Protein AF-A0A5C4SCT2-F1 (afdb_monomer)

Mean predicted aligned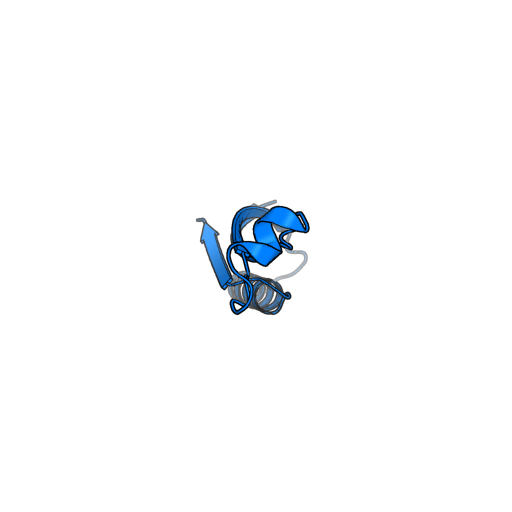 error: 7.25 Å

Foldseek 3Di:
DDKKKKWWKFKDKDDDDDDPVVC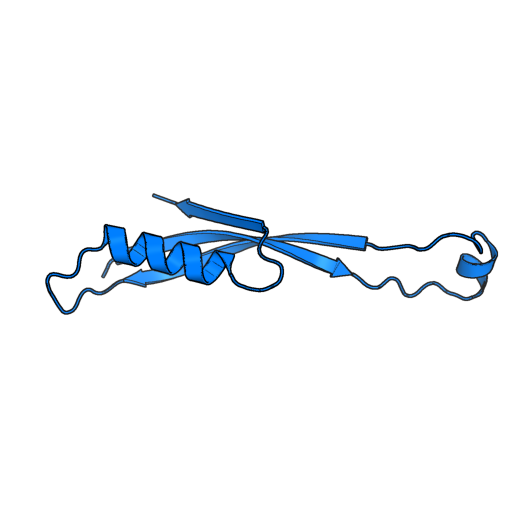VVPVPDDDIDIDIDIDIDIDDDDDPDPDDPVVVVVVVLVVSCPDPGTDDIDIDD

pLDDT: mean 83.96, std 7.53, range [60.97, 94.12]

Sequence (77 aa):
MEQIIFKVKTRVRKEINWTLEEQRRFPVHEHHLHVEKTFDVVYDYKPTSKFDKVKFIQWQREVLLNHENVLEVLIQD

Organism: NCBI:txid2583814

Radius of gyration: 19.66 Å; Cα contacts (8 Å, |Δi|>4): 100; chains: 1; bounding box: 47×20×55 Å

Structure (mmCIF, N/CA/C/O backbone):
data_AF-A0A5C4SCT2-F1
#
_entry.id   AF-A0A5C4SCT2-F1
#
loop_
_atom_site.group_PDB
_atom_site.id
_atom_site.type_symbol
_atom_site.label_atom_id
_atom_site.label_alt_id
_atom_site.label_comp_id
_atom_site.label_asym_id
_atom_site.label_entity_id
_atom_site.label_seq_id
_atom_site.pdbx_PDB_ins_code
_atom_site.Cartn_x
_atom_site.Cartn_y
_atom_site.Cartn_z
_atom_site.occupancy
_atom_site.B_iso_or_equiv
_atom_site.auth_seq_id
_atom_site.auth_comp_id
_atom_site.auth_asym_id
_atom_site.auth_atom_id
_atom_site.pdbx_PDB_model_num
ATOM 1 N N . MET A 1 1 ? -23.788 1.336 10.957 1.00 76.94 1 MET A N 1
ATOM 2 C CA .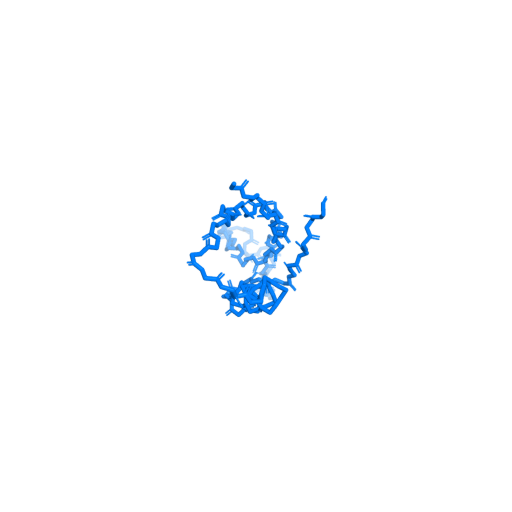 MET A 1 1 ? -22.683 0.752 10.171 1.00 76.94 1 MET A CA 1
ATOM 3 C C . MET A 1 1 ? -21.885 1.928 9.676 1.00 76.94 1 MET A C 1
ATOM 5 O O . MET A 1 1 ? -22.508 2.901 9.272 1.00 76.94 1 MET A O 1
ATOM 9 N N . GLU A 1 2 ? -20.573 1.888 9.822 1.00 83.81 2 GLU A N 1
ATOM 10 C CA . GLU A 1 2 ? -19.704 3.006 9.473 1.00 83.81 2 GLU A CA 1
ATOM 11 C C . GLU A 1 2 ? -18.706 2.551 8.415 1.00 83.81 2 GLU A C 1
ATOM 13 O O . GLU A 1 2 ? -18.232 1.423 8.491 1.00 83.81 2 GLU A O 1
ATOM 18 N N . GLN A 1 3 ? -18.407 3.400 7.437 1.00 87.75 3 GLN A N 1
ATOM 19 C CA . GLN A 1 3 ? -17.431 3.094 6.396 1.00 87.75 3 GLN A CA 1
ATOM 20 C C . GLN A 1 3 ? -16.152 3.870 6.659 1.00 87.75 3 GLN A C 1
ATOM 22 O O . GLN A 1 3 ? -16.195 5.069 6.915 1.00 87.75 3 GLN A O 1
ATOM 27 N N . ILE A 1 4 ? -15.025 3.171 6.602 1.00 88.38 4 ILE A N 1
ATOM 28 C CA . ILE A 1 4 ? -13.692 3.761 6.697 1.00 88.38 4 ILE A CA 1
ATOM 29 C C . ILE A 1 4 ? -13.002 3.509 5.367 1.00 88.38 4 ILE A C 1
ATOM 31 O O . ILE A 1 4 ? -12.979 2.376 4.884 1.00 88.38 4 ILE A O 1
ATOM 35 N N . ILE A 1 5 ? -12.447 4.559 4.772 1.00 91.44 5 ILE A N 1
ATOM 36 C CA . ILE A 1 5 ? -11.782 4.474 3.475 1.00 91.44 5 ILE A CA 1
ATOM 37 C C . ILE A 1 5 ? -10.279 4.616 3.691 1.00 91.44 5 ILE A C 1
ATOM 39 O O . ILE A 1 5 ? -9.799 5.621 4.216 1.00 91.44 5 ILE A O 1
ATOM 43 N N . PHE A 1 6 ? -9.532 3.602 3.264 1.00 90.94 6 PHE A N 1
ATOM 44 C CA . PHE A 1 6 ? -8.078 3.633 3.217 1.00 90.94 6 PHE A CA 1
ATOM 45 C C . PHE A 1 6 ? -7.631 3.885 1.781 1.00 90.94 6 PHE A C 1
ATOM 47 O O . PHE A 1 6 ? -7.865 3.061 0.900 1.00 90.94 6 PHE A O 1
ATOM 54 N N . LYS A 1 7 ? -6.945 4.996 1.536 1.00 92.88 7 LYS A N 1
ATOM 55 C CA . LYS A 1 7 ? -6.283 5.258 0.261 1.00 92.88 7 LYS A CA 1
ATOM 56 C C . LYS A 1 7 ? -4.917 4.589 0.278 1.00 92.88 7 LYS A C 1
ATOM 58 O O . LYS A 1 7 ? -4.023 5.012 1.014 1.00 92.88 7 LYS A O 1
ATOM 63 N N . VAL A 1 8 ? -4.774 3.525 -0.502 1.00 92.44 8 VAL A N 1
ATOM 64 C CA . VAL A 1 8 ? -3.574 2.687 -0.542 1.00 92.44 8 VAL A CA 1
ATOM 65 C C . VAL A 1 8 ? -2.784 3.003 -1.800 1.00 92.44 8 VAL A C 1
ATOM 67 O O . VAL A 1 8 ? -3.300 2.919 -2.917 1.00 92.44 8 VAL A O 1
ATOM 70 N N . LYS A 1 9 ? -1.508 3.342 -1.620 1.00 94.12 9 LYS A N 1
ATOM 71 C CA . LYS A 1 9 ? -0.545 3.507 -2.704 1.00 94.12 9 LYS A CA 1
ATOM 72 C C . LYS A 1 9 ? 0.364 2.288 -2.755 1.00 94.12 9 LYS A C 1
ATOM 74 O O . LYS A 1 9 ? 1.015 1.948 -1.770 1.00 94.12 9 LYS A O 1
ATOM 79 N N . THR A 1 10 ? 0.443 1.659 -3.919 1.00 93.56 10 THR A N 1
ATOM 80 C CA . THR A 1 10 ? 1.312 0.506 -4.181 1.00 93.56 10 THR A CA 1
ATOM 81 C C . THR A 1 10 ? 2.314 0.805 -5.282 1.00 93.56 10 THR A C 1
ATOM 83 O O . THR A 1 10 ? 2.082 1.680 -6.120 1.00 93.56 10 THR A O 1
ATOM 86 N N . ARG A 1 11 ? 3.417 0.056 -5.308 1.00 92.94 11 ARG A N 1
ATOM 87 C CA . ARG A 1 11 ? 4.403 0.065 -6.387 1.00 92.94 11 ARG A CA 1
ATOM 88 C C . ARG A 1 11 ? 4.783 -1.357 -6.754 1.00 92.94 11 ARG A C 1
ATOM 90 O O . ARG A 1 11 ? 5.414 -2.046 -5.967 1.00 92.94 11 ARG A O 1
ATOM 97 N N . VAL A 1 12 ? 4.474 -1.757 -7.980 1.00 88.75 12 VAL A N 1
ATOM 98 C CA . VAL A 1 12 ? 4.819 -3.085 -8.504 1.00 88.75 12 VAL A CA 1
ATOM 99 C C . VAL A 1 12 ? 5.873 -2.971 -9.595 1.00 88.75 12 VAL A C 1
ATOM 101 O O . VAL A 1 12 ? 5.865 -2.024 -10.388 1.00 88.75 12 VAL A O 1
ATOM 104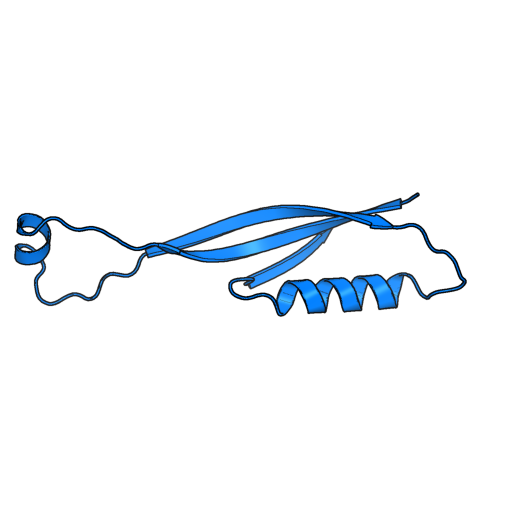 N N . ARG A 1 13 ? 6.794 -3.936 -9.647 1.00 86.56 13 ARG A N 1
ATOM 105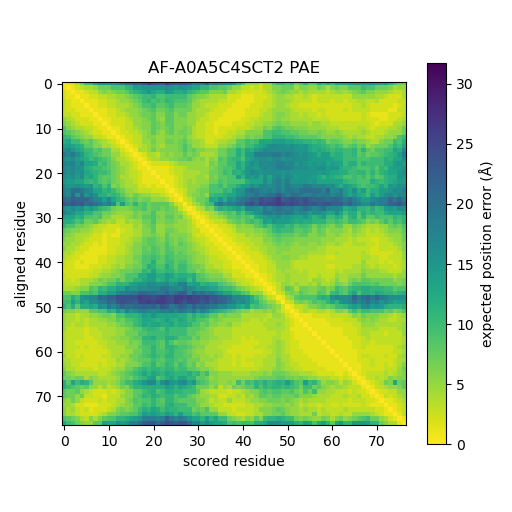 C CA . ARG A 1 13 ? 7.729 -4.059 -10.767 1.00 86.56 13 ARG A CA 1
ATOM 106 C C . ARG A 1 13 ? 6.953 -4.511 -12.002 1.00 86.56 13 ARG A C 1
ATOM 108 O O . ARG A 1 13 ? 6.187 -5.467 -11.948 1.00 86.56 13 ARG A O 1
ATOM 115 N N . LYS A 1 14 ? 7.147 -3.811 -13.114 1.00 84.00 14 LYS A N 1
ATOM 116 C CA . LYS A 1 14 ? 6.614 -4.179 -14.420 1.00 84.00 14 LYS A CA 1
ATOM 117 C C . LYS A 1 14 ? 7.753 -4.729 -15.260 1.00 84.00 14 LYS A C 1
ATOM 119 O O . LYS A 1 14 ? 8.751 -4.047 -15.494 1.00 84.00 14 LYS A O 1
ATOM 124 N N . GLU A 1 15 ? 7.593 -5.972 -15.687 1.00 79.31 15 GLU A N 1
ATOM 125 C CA . GLU A 1 15 ? 8.510 -6.582 -16.636 1.00 79.31 15 GLU A CA 1
ATOM 126 C C . GLU A 1 15 ? 8.397 -5.888 -17.988 1.00 79.31 15 GLU A C 1
ATOM 128 O O . GLU A 1 15 ? 7.312 -5.490 -18.426 1.00 79.31 15 GLU A O 1
ATOM 133 N N . ILE A 1 16 ? 9.547 -5.719 -18.629 1.00 79.19 16 ILE A N 1
ATOM 134 C CA . ILE A 1 16 ? 9.628 -5.185 -19.976 1.00 79.19 16 ILE A CA 1
ATOM 135 C C . ILE A 1 16 ? 10.059 -6.332 -20.876 1.00 79.19 16 ILE A C 1
ATOM 137 O O . ILE A 1 16 ? 11.151 -6.872 -20.714 1.00 79.19 16 ILE A O 1
ATOM 141 N N . ASN A 1 17 ? 9.214 -6.674 -21.840 1.00 76.94 17 ASN A N 1
ATOM 142 C CA . ASN A 1 17 ? 9.536 -7.667 -22.853 1.00 76.94 17 ASN A CA 1
ATOM 143 C C . ASN A 1 17 ? 10.089 -6.943 -24.077 1.00 76.94 17 ASN A C 1
ATOM 145 O O . ASN A 1 17 ? 9.338 -6.550 -24.964 1.00 76.94 17 ASN A O 1
ATOM 149 N N . TRP A 1 18 ? 11.401 -6.720 -24.076 1.00 78.75 18 TRP A N 1
ATOM 150 C CA . TRP A 1 18 ? 12.109 -6.131 -25.209 1.00 78.75 18 TRP A CA 1
ATOM 151 C C . TRP A 1 18 ? 12.269 -7.171 -26.311 1.00 78.75 18 TRP A C 1
ATOM 153 O O . TRP A 1 18 ? 12.593 -8.331 -26.035 1.00 78.75 18 TRP A O 1
ATOM 163 N N . THR A 1 19 ? 12.118 -6.749 -27.560 1.00 81.69 19 THR A N 1
ATOM 164 C CA . THR A 1 19 ? 12.525 -7.567 -28.702 1.00 81.69 19 THR A CA 1
ATOM 165 C C . THR A 1 19 ? 14.052 -7.679 -28.767 1.00 81.69 19 THR A C 1
ATOM 167 O O . THR A 1 19 ? 14.789 -6.850 -28.228 1.00 81.69 19 THR A O 1
ATOM 170 N N . LEU A 1 20 ? 14.552 -8.702 -29.464 1.00 80.12 20 LEU A N 1
ATOM 171 C CA . LEU A 1 20 ? 15.993 -8.928 -29.623 1.00 80.12 20 LEU A CA 1
ATOM 172 C C . LEU A 1 20 ? 16.708 -7.734 -30.292 1.00 80.12 20 LEU A C 1
ATOM 174 O O . LEU A 1 20 ? 17.870 -7.457 -30.002 1.00 80.12 20 LEU A O 1
ATOM 178 N N . GLU A 1 21 ? 16.019 -7.030 -31.191 1.00 83.50 21 GLU A N 1
ATOM 179 C CA . GLU A 1 21 ? 16.540 -5.845 -31.877 1.00 83.50 21 GLU A CA 1
ATOM 180 C C . GLU A 1 21 ? 16.722 -4.667 -30.910 1.00 83.50 21 GLU A C 1
ATOM 182 O O . GLU A 1 21 ? 17.773 -4.024 -30.898 1.00 83.50 21 GLU A O 1
ATOM 187 N N . GLU A 1 22 ? 15.749 -4.434 -30.030 1.00 81.12 22 GLU A N 1
ATOM 188 C CA . GLU A 1 22 ? 15.816 -3.362 -29.035 1.00 81.12 22 GLU A CA 1
ATOM 189 C C . GLU A 1 22 ? 16.860 -3.657 -27.948 1.00 81.12 22 GLU A C 1
ATOM 191 O O . GLU A 1 22 ? 17.586 -2.753 -27.537 1.00 81.12 22 GLU A O 1
ATOM 196 N N . GLN A 1 23 ? 17.007 -4.924 -27.539 1.00 76.38 23 GLN A N 1
ATOM 197 C CA . GLN A 1 23 ? 18.064 -5.343 -26.606 1.00 76.38 23 GLN A CA 1
ATOM 198 C C . GLN A 1 23 ? 19.464 -5.080 -27.177 1.00 76.38 23 GLN A C 1
ATOM 200 O O . GLN A 1 23 ? 20.341 -4.575 -26.481 1.00 76.38 23 GLN A O 1
ATOM 205 N N . ARG A 1 24 ? 19.681 -5.369 -28.468 1.00 81.69 24 ARG A N 1
ATOM 206 C CA . ARG A 1 24 ? 20.966 -5.116 -29.149 1.00 81.69 24 ARG A CA 1
ATOM 207 C C . ARG A 1 24 ? 21.279 -3.636 -29.318 1.00 81.69 24 ARG A C 1
ATOM 209 O O . ARG A 1 24 ? 22.449 -3.282 -29.441 1.00 81.69 24 ARG A O 1
ATOM 216 N N . ARG A 1 25 ? 20.258 -2.777 -29.318 1.00 81.44 25 ARG A N 1
ATOM 217 C CA . ARG A 1 25 ? 20.428 -1.323 -29.366 1.00 81.44 25 ARG A CA 1
ATOM 218 C C . ARG A 1 25 ? 21.006 -0.770 -28.059 1.00 81.44 25 ARG A C 1
ATOM 220 O O . ARG A 1 25 ? 21.717 0.230 -28.104 1.00 81.44 25 ARG A O 1
ATOM 227 N N . PHE A 1 26 ? 20.747 -1.435 -26.928 1.00 74.00 26 PHE A N 1
ATOM 228 C CA . PHE A 1 26 ? 21.173 -1.012 -25.587 1.00 74.00 26 PHE A CA 1
ATOM 229 C C . PHE A 1 26 ? 21.682 -2.193 -24.722 1.00 74.00 26 PHE A C 1
ATOM 231 O O . PHE A 1 26 ? 21.124 -2.479 -23.665 1.00 74.00 26 PHE A O 1
ATOM 238 N N . PRO A 1 27 ? 22.764 -2.885 -25.125 1.00 68.19 27 PRO A N 1
ATOM 239 C CA . PRO A 1 27 ? 23.109 -4.219 -24.617 1.00 68.19 27 PRO A CA 1
ATOM 240 C C . PRO A 1 27 ? 23.739 -4.276 -23.209 1.00 68.19 27 PRO A C 1
ATOM 242 O O . PRO A 1 27 ? 24.020 -5.369 -22.729 1.00 68.19 27 PRO A O 1
ATOM 245 N N . VAL A 1 28 ? 23.985 -3.139 -22.543 1.00 62.00 28 VAL A N 1
ATOM 246 C CA . VAL A 1 28 ? 24.698 -3.067 -21.240 1.00 62.00 28 VAL A CA 1
ATOM 247 C C . VAL A 1 28 ? 23.810 -2.507 -20.118 1.00 62.00 28 VAL A C 1
ATOM 249 O O . VAL A 1 28 ? 24.296 -2.126 -19.057 1.00 62.00 28 VAL A O 1
ATOM 252 N N . HIS A 1 29 ? 22.498 -2.420 -20.337 1.00 67.88 29 HIS A N 1
ATOM 253 C CA . HIS A 1 29 ? 21.584 -1.799 -19.384 1.00 67.88 29 HIS A CA 1
ATOM 254 C C . HIS A 1 29 ? 20.601 -2.812 -18.795 1.00 67.88 29 HIS A C 1
ATOM 256 O O . HIS A 1 29 ? 19.853 -3.473 -19.513 1.00 67.88 29 HIS A O 1
ATOM 262 N N . GLU A 1 30 ? 20.566 -2.891 -17.465 1.00 69.75 30 GLU A N 1
ATOM 263 C CA . GLU A 1 30 ? 19.452 -3.505 -16.749 1.00 69.75 30 GLU A CA 1
ATOM 264 C C . GLU A 1 30 ? 18.293 -2.501 -16.689 1.00 69.75 30 GLU A C 1
ATOM 266 O O . GLU A 1 30 ? 18.435 -1.384 -16.184 1.00 69.75 30 GLU A O 1
ATOM 271 N N . HIS A 1 31 ? 17.140 -2.882 -17.240 1.00 73.06 31 HIS A N 1
ATOM 272 C CA . HIS A 1 31 ? 15.956 -2.029 -17.294 1.00 73.06 31 HIS A CA 1
ATOM 273 C C . HIS A 1 31 ? 14.853 -2.566 -16.381 1.00 73.06 31 HIS A C 1
ATOM 275 O O . HIS A 1 31 ? 14.386 -3.696 -16.535 1.00 73.06 31 HIS A O 1
ATOM 281 N N . HIS A 1 32 ? 14.378 -1.718 -15.470 1.00 78.75 32 HIS A N 1
ATOM 282 C CA . HIS A 1 32 ? 13.272 -2.023 -14.568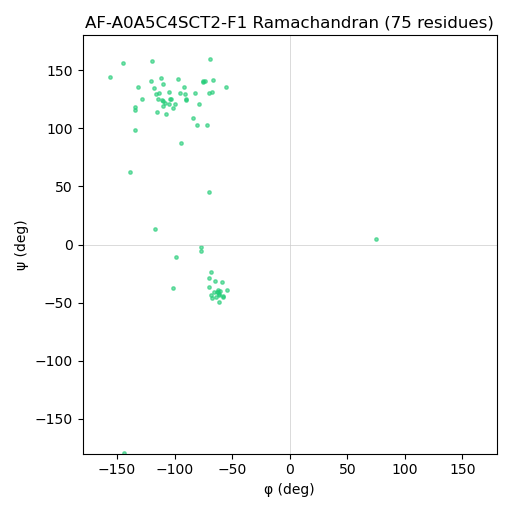 1.00 78.75 32 HIS A CA 1
ATOM 283 C C . HIS A 1 32 ? 12.231 -0.914 -14.652 1.00 78.75 32 HIS A C 1
ATOM 285 O O . HIS A 1 32 ? 12.548 0.255 -14.442 1.00 78.75 32 HIS A O 1
ATOM 291 N N . LEU A 1 33 ? 10.978 -1.272 -14.935 1.00 82.38 33 LEU A N 1
ATOM 292 C CA . LEU A 1 33 ? 9.866 -0.348 -14.754 1.00 82.38 33 LEU A CA 1
ATOM 293 C C . LEU A 1 33 ? 9.207 -0.611 -13.409 1.00 82.38 33 LEU A C 1
ATOM 295 O O . LEU A 1 33 ? 9.021 -1.756 -12.998 1.00 82.38 33 LEU A O 1
ATOM 299 N N . HIS A 1 34 ? 8.796 0.466 -12.757 1.00 87.88 34 HIS A N 1
ATOM 300 C CA . HIS A 1 34 ? 7.914 0.416 -11.606 1.00 87.88 34 HIS A CA 1
ATOM 301 C C . HIS A 1 34 ? 6.628 1.149 -11.957 1.00 87.88 34 HIS A C 1
ATOM 303 O O . HIS A 1 34 ? 6.660 2.232 -12.538 1.00 87.88 34 HIS A O 1
ATOM 309 N N . VAL A 1 35 ? 5.495 0.547 -11.617 1.00 88.69 35 VAL A N 1
ATOM 310 C CA . VAL A 1 35 ? 4.182 1.166 -11.782 1.00 88.69 35 VAL A CA 1
ATOM 311 C C . VAL A 1 35 ? 3.640 1.475 -10.404 1.00 88.69 35 VAL A C 1
ATOM 313 O O . VAL A 1 35 ? 3.514 0.576 -9.574 1.00 88.69 35 VAL A O 1
ATOM 316 N N . GLU A 1 36 ? 3.305 2.740 -10.181 1.00 92.69 36 GLU A N 1
ATOM 317 C CA . GLU A 1 36 ? 2.589 3.166 -8.986 1.00 92.69 36 GLU A CA 1
ATOM 318 C C . GLU A 1 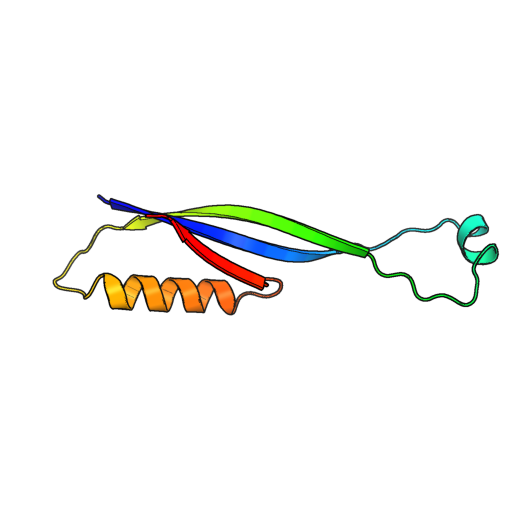36 ? 1.085 3.143 -9.248 1.00 92.69 36 GLU A C 1
ATOM 320 O O . GLU A 1 36 ? 0.620 3.586 -10.301 1.00 92.69 36 GLU A O 1
ATOM 325 N N . LYS A 1 37 ? 0.322 2.607 -8.296 1.00 91.56 37 LYS A N 1
ATOM 326 C CA . LYS A 1 37 ? -1.141 2.608 -8.337 1.00 91.56 37 LYS A CA 1
ATOM 327 C C . LYS A 1 37 ? -1.684 3.083 -7.006 1.00 91.56 37 LYS A C 1
ATOM 329 O O . LYS A 1 37 ? -1.238 2.612 -5.962 1.00 91.56 37 LYS A O 1
ATOM 334 N N . THR A 1 38 ? -2.682 3.951 -7.070 1.00 94.06 38 THR A N 1
ATOM 335 C CA . THR A 1 38 ? -3.450 4.388 -5.907 1.00 94.06 38 THR A CA 1
ATOM 336 C C . THR A 1 38 ? -4.870 3.874 -6.053 1.00 94.06 38 THR A C 1
ATOM 338 O O . THR A 1 38 ? -5.467 4.028 -7.118 1.00 94.06 38 THR A O 1
ATOM 341 N N . PHE A 1 39 ? -5.394 3.245 -5.010 1.00 91.81 39 PHE A N 1
ATOM 342 C CA . PHE A 1 39 ? -6.764 2.749 -4.977 1.00 91.81 39 PHE A CA 1
ATOM 343 C C . PHE A 1 39 ? -7.351 2.893 -3.578 1.00 91.81 39 PHE A C 1
ATOM 345 O O . PHE A 1 39 ? -6.623 2.946 -2.585 1.00 91.81 39 PHE A O 1
ATOM 352 N N . ASP A 1 40 ? -8.675 2.943 -3.520 1.00 93.12 40 ASP A N 1
ATOM 353 C CA . ASP A 1 40 ? -9.415 3.071 -2.274 1.00 93.12 40 ASP A CA 1
ATOM 354 C C . ASP A 1 40 ? -9.840 1.680 -1.787 1.00 93.12 40 ASP A C 1
ATOM 356 O O . ASP A 1 40 ? -10.393 0.875 -2.539 1.00 93.12 40 ASP A O 1
ATOM 360 N N . VAL A 1 41 ? -9.571 1.390 -0.517 1.00 89.75 41 VAL A N 1
ATOM 361 C CA . VAL A 1 41 ? -10.019 0.190 0.188 1.00 89.75 41 VAL A CA 1
ATOM 362 C C . VAL A 1 41 ? -11.106 0.611 1.162 1.00 89.75 41 VAL A C 1
ATOM 364 O O . VAL A 1 41 ? -10.846 1.333 2.125 1.00 89.75 41 VAL A O 1
ATOM 367 N N . VAL A 1 42 ? -12.330 0.163 0.898 1.00 90.25 42 VAL A N 1
ATOM 368 C CA . VAL A 1 42 ? -13.492 0.451 1.739 1.00 90.25 42 VAL A CA 1
ATOM 369 C C . VAL A 1 42 ? -13.624 -0.640 2.791 1.00 90.25 42 VAL A C 1
ATOM 371 O O . VAL A 1 42 ? -13.682 -1.826 2.469 1.00 90.25 42 VAL A O 1
ATOM 374 N N . TYR A 1 43 ? -13.666 -0.231 4.053 1.00 87.00 43 TYR A N 1
ATOM 375 C CA . TYR A 1 43 ? -13.857 -1.115 5.189 1.00 87.00 43 TYR A CA 1
ATOM 376 C C . TYR A 1 43 ? -15.175 -0.796 5.896 1.00 87.00 43 TYR A C 1
ATOM 378 O O . TYR A 1 43 ? -15.336 0.272 6.491 1.00 87.00 43 TYR A O 1
ATOM 386 N N . ASP A 1 44 ? -16.111 -1.743 5.848 1.00 87.31 44 ASP A N 1
ATOM 387 C CA . ASP A 1 44 ? -17.387 -1.652 6.55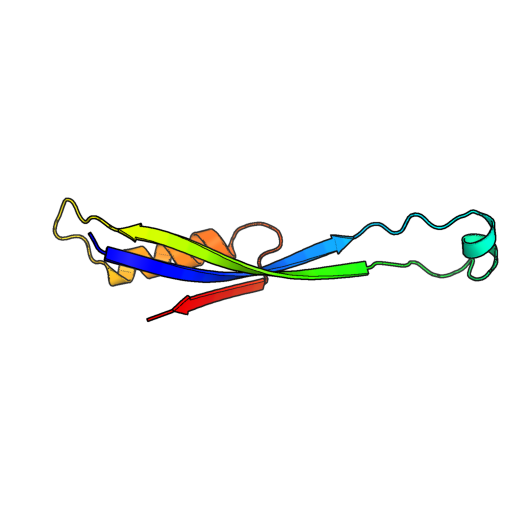4 1.00 87.31 44 ASP A CA 1
ATOM 388 C C . ASP A 1 44 ? -17.207 -2.048 8.028 1.00 87.31 44 ASP A C 1
ATOM 390 O O . ASP A 1 44 ? -17.129 -3.224 8.393 1.00 87.31 44 ASP A O 1
ATOM 394 N N . TYR A 1 45 ? -17.162 -1.051 8.905 1.00 84.12 45 TYR A N 1
ATOM 395 C CA . TYR A 1 45 ? -16.998 -1.228 10.340 1.00 84.12 45 TYR A CA 1
ATOM 396 C C . TYR A 1 45 ? -18.343 -1.360 11.064 1.00 84.12 45 TYR A C 1
ATOM 398 O O . TYR A 1 45 ? -19.229 -0.494 11.015 1.00 84.12 45 TYR A O 1
ATOM 406 N N . LYS A 1 46 ? -18.484 -2.462 11.807 1.00 84.81 46 LYS A N 1
ATOM 407 C CA . LYS A 1 46 ? -19.609 -2.718 12.711 1.00 84.81 46 LYS A CA 1
ATOM 408 C C . LYS A 1 46 ? -19.083 -3.240 14.056 1.00 84.81 46 LYS A C 1
ATOM 410 O O . LYS A 1 46 ? -18.812 -4.435 14.167 1.00 84.81 46 LYS A O 1
ATOM 415 N N . PRO A 1 47 ? -18.947 -2.385 15.084 1.00 77.38 47 PRO A N 1
ATOM 416 C CA . PRO A 1 47 ? -18.477 -2.831 16.390 1.00 77.38 47 PRO A CA 1
ATOM 417 C C . PRO A 1 47 ? -19.509 -3.753 17.050 1.00 77.38 47 PRO A C 1
ATOM 419 O O . PRO A 1 47 ? -20.696 -3.430 17.114 1.00 77.38 47 PRO A O 1
ATOM 422 N N . THR A 1 48 ? -19.057 -4.901 17.552 1.00 79.19 48 THR A N 1
ATOM 423 C CA . THR A 1 48 ? -19.873 -5.858 18.323 1.00 79.19 48 THR A CA 1
ATOM 424 C C . THR A 1 48 ? -19.680 -5.722 19.838 1.00 79.19 48 THR A C 1
ATOM 426 O O . THR A 1 48 ? -20.460 -6.279 20.605 1.00 79.19 48 THR A O 1
ATOM 429 N N . SER A 1 49 ? -18.678 -4.960 20.292 1.00 76.25 49 SER A N 1
ATOM 430 C CA . SER A 1 49 ? -18.374 -4.700 21.708 1.00 76.25 49 SER A CA 1
ATOM 431 C C . SER A 1 49 ? -17.859 -3.265 21.916 1.00 76.25 49 SER A C 1
ATOM 433 O O . SER A 1 49 ? -17.732 -2.507 20.953 1.00 76.25 49 SER A O 1
ATOM 435 N N . LYS A 1 50 ? -17.530 -2.884 23.164 1.00 69.38 50 LYS A N 1
ATOM 436 C CA . LYS A 1 50 ? -16.844 -1.618 23.517 1.00 69.38 50 LYS A CA 1
ATOM 437 C C . LYS A 1 50 ? -15.372 -1.605 23.062 1.00 69.38 50 LYS A C 1
ATOM 439 O O . LYS A 1 50 ? -14.479 -1.270 23.837 1.00 69.38 50 LYS A O 1
ATOM 444 N N . PHE A 1 51 ? -15.106 -2.039 21.837 1.00 71.56 51 PH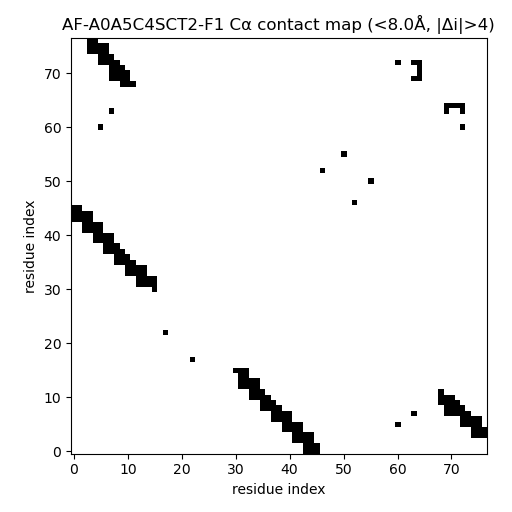E A N 1
ATOM 445 C CA . PHE A 1 51 ? -13.765 -2.047 21.281 1.00 71.56 51 PHE A CA 1
ATOM 446 C C . PHE A 1 51 ? -13.352 -0.624 20.901 1.00 71.56 51 PHE A C 1
ATOM 448 O O . PHE A 1 51 ? -14.155 0.156 20.385 1.00 71.56 51 PHE A O 1
ATOM 455 N N . ASP A 1 52 ? -12.094 -0.288 21.166 1.00 82.94 52 ASP A N 1
ATOM 456 C CA . ASP A 1 52 ? -11.527 1.007 20.811 1.00 82.94 52 ASP A CA 1
ATOM 457 C C . ASP A 1 52 ? -11.340 1.077 19.289 1.00 82.94 52 ASP A C 1
ATOM 459 O O . ASP A 1 52 ? -10.423 0.479 18.718 1.00 82.94 52 ASP A O 1
ATOM 463 N N . LYS A 1 53 ? -12.253 1.797 18.633 1.00 84.25 53 LYS A N 1
ATOM 464 C CA . LYS A 1 53 ? -12.263 2.001 17.181 1.00 84.25 53 LYS A CA 1
ATOM 465 C C . LYS A 1 53 ? -10.934 2.572 16.680 1.00 84.25 53 LYS A C 1
ATOM 467 O O . LYS A 1 53 ? -10.466 2.158 15.625 1.00 84.25 53 LYS A O 1
ATOM 472 N N . VAL A 1 54 ? -10.318 3.492 17.422 1.00 85.94 54 VAL A N 1
ATOM 473 C CA . VAL A 1 54 ? -9.086 4.165 16.987 1.00 85.94 54 VAL A CA 1
ATOM 474 C C . VAL A 1 54 ? -7.936 3.166 16.936 1.00 85.94 54 VAL A C 1
ATOM 476 O O . VAL A 1 54 ? -7.243 3.082 15.922 1.00 85.94 54 VAL A O 1
ATOM 479 N N . LYS A 1 55 ? -7.787 2.344 17.983 1.00 86.38 55 LYS A N 1
ATOM 480 C CA . LYS A 1 55 ? -6.775 1.275 18.005 1.00 86.38 55 LYS A CA 1
ATOM 481 C C . LYS A 1 55 ? -6.982 0.263 16.886 1.00 86.38 55 LYS A C 1
ATOM 483 O O . LYS A 1 55 ? -6.013 -0.170 16.270 1.00 86.38 55 LYS A O 1
ATOM 488 N N . PHE A 1 56 ? -8.233 -0.096 16.605 1.00 86.06 56 PHE A N 1
ATOM 489 C CA . PHE A 1 56 ? -8.542 -1.024 15.521 1.00 86.06 56 PHE A CA 1
ATOM 490 C C . PHE A 1 56 ? -8.152 -0.456 14.148 1.00 86.06 56 PHE A C 1
ATOM 492 O O . PHE A 1 56 ? -7.512 -1.144 13.358 1.00 86.06 56 PHE A O 1
ATOM 499 N N . ILE A 1 57 ? -8.484 0.810 13.875 1.00 88.31 57 ILE A N 1
ATOM 500 C CA . ILE A 1 57 ? -8.134 1.478 12.611 1.00 88.31 57 ILE A CA 1
ATOM 501 C C . ILE A 1 57 ? -6.616 1.568 12.434 1.00 88.31 57 ILE A C 1
ATOM 503 O O . ILE A 1 57 ? -6.110 1.332 11.337 1.00 88.31 57 ILE A O 1
ATOM 507 N N . GLN A 1 58 ? -5.886 1.878 13.508 1.00 88.50 58 GLN A N 1
ATOM 508 C CA . GLN A 1 58 ? -4.423 1.913 13.488 1.00 88.50 58 GLN A CA 1
ATOM 509 C C . GLN A 1 58 ? -3.831 0.543 13.155 1.00 88.50 58 GLN A C 1
ATOM 511 O O . GLN A 1 58 ? -3.031 0.442 12.228 1.00 88.50 58 GLN A O 1
ATOM 516 N N . TRP A 1 59 ? -4.284 -0.513 13.834 1.00 89.94 59 TRP A N 1
ATOM 517 C CA . TRP A 1 59 ? -3.860 -1.880 13.531 1.00 89.94 59 TRP A CA 1
ATOM 518 C C . TRP A 1 59 ? -4.171 -2.267 12.077 1.00 89.94 59 TRP A C 1
ATOM 520 O O . TRP A 1 59 ? -3.310 -2.796 11.380 1.00 89.94 59 TRP A O 1
ATOM 530 N N . GLN A 1 60 ? -5.365 -1.939 11.573 1.00 88.38 60 GLN A N 1
ATOM 531 C CA . GLN A 1 60 ? -5.746 -2.234 10.189 1.00 88.38 60 GLN A CA 1
ATOM 532 C C . GLN A 1 60 ? -4.839 -1.514 9.176 1.00 88.38 60 GLN A C 1
ATOM 534 O O . GLN A 1 60 ? -4.453 -2.097 8.162 1.00 88.38 60 GLN A O 1
ATOM 539 N N . ARG A 1 61 ? -4.461 -0.260 9.455 1.00 89.19 61 ARG A N 1
ATOM 540 C CA . ARG A 1 61 ? -3.498 0.495 8.641 1.00 89.19 61 ARG A CA 1
ATOM 541 C C . ARG A 1 61 ? -2.128 -0.183 8.621 1.00 89.19 61 ARG A C 1
ATOM 543 O O . ARG A 1 61 ? -1.533 -0.285 7.553 1.00 89.19 61 ARG A O 1
ATOM 550 N N . GLU A 1 62 ? -1.639 -0.655 9.766 1.00 90.56 62 GLU A N 1
ATOM 551 C CA . GLU A 1 62 ? -0.370 -1.392 9.857 1.00 90.56 62 GLU A CA 1
ATOM 552 C C . GLU A 1 62 ? -0.416 -2.712 9.082 1.00 90.56 62 GLU A C 1
ATOM 554 O O . GLU A 1 62 ? 0.525 -3.034 8.361 1.00 90.56 62 GLU A O 1
ATOM 559 N N . VAL A 1 63 ? -1.529 -3.446 9.160 1.00 90.06 63 VAL A N 1
ATOM 560 C CA . VAL A 1 63 ? -1.740 -4.669 8.369 1.00 90.06 63 VAL A CA 1
ATOM 561 C C . VAL A 1 63 ? -1.641 -4.378 6.872 1.00 90.06 63 VAL A C 1
ATOM 563 O O . VAL A 1 63 ? -0.958 -5.108 6.156 1.00 90.06 63 VAL A O 1
ATOM 566 N N . LEU A 1 64 ? -2.277 -3.302 6.399 1.00 88.75 64 LEU A N 1
ATOM 567 C CA . LEU A 1 64 ? -2.200 -2.895 4.993 1.00 88.75 64 LEU A CA 1
ATOM 568 C C . LEU A 1 64 ? -0.782 -2.458 4.598 1.00 88.75 64 LEU A C 1
ATOM 570 O O . LEU A 1 64 ? -0.322 -2.823 3.522 1.00 88.75 64 LEU A O 1
ATOM 574 N N . LEU A 1 65 ? -0.072 -1.725 5.460 1.00 89.81 65 LEU A N 1
ATOM 575 C CA . LEU A 1 65 ? 1.314 -1.302 5.215 1.00 89.81 65 LEU A CA 1
ATOM 576 C C . LEU A 1 65 ? 2.301 -2.474 5.153 1.00 89.81 65 LEU A C 1
ATOM 578 O O . LEU A 1 65 ? 3.280 -2.401 4.418 1.00 89.81 65 LEU A O 1
ATOM 582 N N . ASN A 1 66 ? 2.042 -3.552 5.895 1.00 89.44 66 ASN A N 1
ATOM 583 C CA . ASN A 1 66 ? 2.881 -4.751 5.892 1.00 89.44 66 ASN A CA 1
ATOM 584 C C . ASN A 1 66 ? 2.675 -5.637 4.655 1.00 89.44 66 ASN A C 1
ATOM 586 O O . ASN A 1 66 ? 3.384 -6.631 4.490 1.00 89.44 66 ASN A O 1
ATOM 590 N N . HIS A 1 67 ? 1.712 -5.313 3.789 1.00 85.81 67 HIS A N 1
ATOM 591 C CA . HIS A 1 67 ? 1.512 -6.056 2.557 1.00 85.81 67 HIS A CA 1
ATOM 592 C C . HIS A 1 67 ? 2.621 -5.739 1.547 1.00 85.81 67 HIS A C 1
ATOM 594 O O . HIS A 1 67 ? 3.041 -4.592 1.378 1.00 85.81 67 HIS A O 1
ATOM 600 N N . GLU A 1 68 ? 3.069 -6.765 0.825 1.00 72.94 68 GLU A N 1
ATOM 601 C CA . GLU A 1 68 ? 4.083 -6.607 -0.210 1.00 72.94 68 GLU A CA 1
ATOM 602 C C . GLU A 1 68 ? 3.637 -5.549 -1.231 1.00 72.94 68 GLU A C 1
ATOM 604 O O . GLU A 1 68 ? 2.486 -5.561 -1.683 1.00 72.94 68 GLU A O 1
ATOM 609 N N . ASN A 1 69 ? 4.560 -4.657 -1.607 1.00 84.38 69 ASN A N 1
ATOM 610 C CA . ASN A 1 69 ? 4.377 -3.579 -2.585 1.00 84.38 69 ASN A CA 1
ATOM 611 C C . ASN A 1 69 ? 3.552 -2.364 -2.127 1.00 84.38 69 ASN A C 1
ATOM 613 O O . ASN A 1 69 ? 3.325 -1.474 -2.949 1.00 84.38 69 ASN A O 1
ATOM 617 N N . VAL A 1 70 ? 3.125 -2.270 -0.864 1.00 87.31 70 VAL A N 1
ATOM 618 C CA . VAL A 1 70 ? 2.470 -1.061 -0.332 1.00 87.31 70 VAL A CA 1
ATOM 619 C C . VAL A 1 70 ? 3.522 -0.029 0.080 1.00 87.31 70 VAL A C 1
ATOM 621 O O . VAL A 1 70 ? 4.487 -0.337 0.769 1.00 87.31 70 VAL A O 1
ATOM 624 N N . LEU A 1 71 ? 3.344 1.211 -0.374 1.00 87.50 71 LEU A N 1
ATOM 625 C CA . LEU A 1 71 ? 4.215 2.343 -0.043 1.00 87.50 71 LEU A CA 1
ATOM 626 C C . LEU A 1 71 ? 3.603 3.241 1.028 1.00 87.50 71 LEU A C 1
ATOM 628 O O . LEU A 1 71 ? 4.318 3.806 1.851 1.00 87.50 71 LEU A O 1
ATOM 632 N N . GLU A 1 72 ? 2.286 3.422 0.975 1.00 89.12 72 GLU A N 1
ATOM 633 C CA . GLU A 1 72 ? 1.585 4.389 1.807 1.00 89.12 72 GLU A CA 1
ATOM 634 C C . GLU A 1 72 ? 0.120 3.987 1.978 1.00 89.12 72 GLU A C 1
ATOM 636 O O . GLU A 1 72 ? -0.514 3.475 1.053 1.00 89.12 72 GLU A O 1
ATOM 641 N N . VAL A 1 73 ? -0.416 4.250 3.169 1.00 87.19 73 VAL A N 1
ATOM 642 C CA . VAL A 1 73 ? -1.834 4.096 3.495 1.00 87.19 73 VAL A CA 1
ATOM 643 C C . VAL A 1 73 ? -2.290 5.343 4.244 1.00 87.19 73 VAL A C 1
ATOM 645 O O . VAL A 1 73 ? -1.785 5.634 5.338 1.00 87.19 73 VAL A O 1
ATOM 648 N N . LEU A 1 74 ? -3.250 6.057 3.658 1.00 88.12 74 LEU A N 1
ATOM 649 C CA . LEU A 1 74 ? -3.892 7.240 4.230 1.00 88.12 74 LEU A CA 1
ATOM 650 C C . LEU A 1 74 ? -5.337 6.909 4.600 1.00 88.12 74 LEU A C 1
ATOM 652 O O . LEU A 1 74 ? -6.031 6.235 3.845 1.00 88.12 74 LEU A O 1
ATOM 656 N N . ILE A 1 75 ? -5.785 7.377 5.759 1.00 85.31 75 ILE A N 1
ATOM 657 C CA . ILE A 1 75 ? -7.181 7.253 6.184 1.00 85.31 75 ILE A CA 1
ATOM 658 C C . ILE A 1 75 ? -7.899 8.507 5.695 1.00 85.31 75 ILE A C 1
ATOM 660 O O . ILE A 1 75 ? -7.386 9.610 5.883 1.00 85.31 75 ILE A O 1
ATOM 664 N N . GLN A 1 76 ? -9.032 8.332 5.024 1.00 80.19 76 GLN A N 1
ATOM 665 C CA . GLN A 1 76 ? -9.869 9.438 4.578 1.00 80.19 76 GLN A CA 1
ATOM 666 C C . GLN A 1 76 ? -11.030 9.600 5.569 1.00 80.19 76 GLN A C 1
ATOM 668 O O . GLN A 1 76 ? -11.765 8.636 5.793 1.00 80.19 76 GLN A O 1
ATOM 673 N N . ASP A 1 77 ? -11.121 10.787 6.178 1.00 60.97 77 ASP A N 1
ATOM 674 C CA . ASP A 1 77 ? -12.181 11.188 7.118 1.00 60.97 77 ASP A CA 1
ATOM 675 C C . ASP A 1 77 ? -13.495 11.549 6.403 1.00 60.97 77 ASP A C 1
ATOM 677 O O . ASP A 1 77 ? -13.433 12.108 5.278 1.00 60.97 77 ASP A O 1
#

Secondary structure (DSSP, 8-state):
-EEEEEEEEEEEEE-----HHHHHHSTT----EEEEEEEEEEEEE--SSS--HHHHHHHHHHHHHTSTTEEEEEEE-

Solvent-accessible surface area (backbone atoms only — not comparable to full-atom values): 4862 Å² total; per-residue (Å²): 127,47,78,45,39,34,44,37,32,32,50,44,80,43,86,77,89,70,52,75,69,59,42,67,76,51,77,88,65,90,81,80,45,73,47,76,48,76,48,78,47,79,42,84,46,72,84,89,62,99,64,62,63,68,62,51,53,52,52,53,49,51,56,55,51,70,37,89,49,43,77,47,73,43,81,58,132

Nearest PDB structures (foldseek):
  8y0q-assembly1_3  TM=2.075E-01  e=2.736E+00  Foot-and-mouth disease virus O
  5mjv-assembly1_A  TM=2.578E-01  e=7.002E+00  Echovirus 22 (strain Harris)